Protein AF-A0A6B2FZB6-F1 (afdb_monomer_lite)

Organism: Myxobolus squamalis (NCBI:txid59785)

InterPro domains:
  IPR000719 Protein kinase domain [PS50011] (1-142)
  IPR001245 Serine-threonine/tyrosine-protein kinase, catalytic domain [PF07714] (1-140)
  IPR011009 Protein kinase-like domain superfamily [SSF56112] (16-147)

Sequence (152 aa):
MKYLQKDTKLLNRFVLSPKNILITDNMDAKLNLGQCAYSFQDKNKIVDPQFYSSEALNHRTGAFDKYNSDIWSYGILLSELFSETLPDYDNMNHMHIGYRISVLKEAPRYEIHEAQIEKIVQLCLNPISSKRPQFQQLIPILNKIKENLYEK

pLDDT: mean 85.29, std 11.46, range [43.69, 95.75]

Structure (mmCIF, N/CA/C/O backbone):
data_AF-A0A6B2FZB6-F1
#
_entry.id   AF-A0A6B2FZB6-F1
#
loop_
_atom_site.group_PDB
_atom_site.id
_atom_site.type_symbol
_atom_site.label_atom_id
_atom_site.label_alt_id
_atom_site.label_comp_id
_atom_site.label_asym_id
_atom_site.label_entity_id
_atom_site.label_seq_id
_atom_site.pdbx_PDB_ins_code
_atom_site.Cartn_x
_atom_site.Cartn_y
_atom_site.Cartn_z
_atom_site.occupancy
_atom_site.B_iso_or_equiv
_atom_site.auth_seq_id
_atom_site.auth_comp_id
_atom_site.auth_asym_id
_atom_site.auth_atom_id
_atom_site.pdbx_PDB_model_num
ATOM 1 N N . MET A 1 1 ? 2.577 -8.410 8.554 1.00 80.88 1 MET A N 1
ATOM 2 C CA . MET A 1 1 ? 3.757 -8.159 7.689 1.00 80.88 1 MET A CA 1
ATOM 3 C C . MET A 1 1 ? 5.110 -8.491 8.318 1.00 80.88 1 MET A C 1
ATOM 5 O O . MET A 1 1 ? 5.825 -9.267 7.703 1.00 80.88 1 MET A O 1
ATOM 9 N N . LYS A 1 2 ? 5.469 -8.019 9.530 1.00 82.38 2 LYS A N 1
ATOM 10 C CA . LYS A 1 2 ? 6.772 -8.339 10.180 1.00 82.38 2 LYS A CA 1
ATOM 11 C C . LYS A 1 2 ? 7.142 -9.834 10.182 1.00 82.38 2 LYS A C 1
ATOM 13 O O . LYS A 1 2 ? 8.305 -10.185 10.034 1.00 82.38 2 LYS A O 1
ATOM 18 N N . TYR A 1 3 ? 6.160 -10.717 10.371 1.00 83.50 3 TYR A N 1
ATOM 19 C CA . TYR A 1 3 ? 6.379 -12.164 10.312 1.00 83.50 3 TYR A CA 1
ATOM 20 C C . TYR A 1 3 ? 6.687 -12.653 8.886 1.00 83.50 3 TYR A C 1
ATOM 22 O O . TYR A 1 3 ? 7.669 -13.360 8.689 1.00 83.50 3 TYR A O 1
ATOM 30 N N . LEU A 1 4 ? 5.906 -12.214 7.891 1.00 82.50 4 LEU A N 1
ATOM 31 C CA . LEU A 1 4 ? 6.069 -12.592 6.479 1.00 82.50 4 LEU A CA 1
ATOM 32 C C . LEU A 1 4 ? 7.413 -12.130 5.903 1.00 82.50 4 LEU A C 1
ATOM 34 O O . LEU A 1 4 ? 8.008 -12.809 5.080 1.00 82.50 4 LEU A O 1
ATOM 38 N N . GLN A 1 5 ? 7.928 -11.010 6.404 1.00 79.06 5 GLN A N 1
ATOM 39 C CA . GLN A 1 5 ? 9.243 -10.476 6.059 1.00 79.06 5 GLN A CA 1
ATOM 40 C C . GLN A 1 5 ? 10.417 -11.420 6.376 1.00 79.06 5 GLN A C 1
ATOM 42 O O . GLN A 1 5 ? 11.502 -11.241 5.826 1.00 79.06 5 GLN A O 1
ATOM 47 N N . LYS A 1 6 ? 10.218 -12.432 7.231 1.00 81.75 6 LYS A N 1
ATOM 48 C CA . LYS A 1 6 ? 11.223 -13.472 7.494 1.00 81.75 6 LYS A CA 1
ATOM 49 C C . LYS A 1 6 ? 11.301 -14.526 6.382 1.00 81.75 6 LYS A C 1
ATOM 51 O O . LYS A 1 6 ? 12.338 -15.165 6.254 1.00 81.75 6 LYS A O 1
ATOM 56 N N . ASP A 1 7 ? 10.240 -14.702 5.590 1.00 81.88 7 ASP A N 1
ATOM 57 C CA . ASP A 1 7 ? 10.201 -15.631 4.456 1.00 81.88 7 ASP A CA 1
ATOM 58 C C . ASP A 1 7 ? 10.218 -14.863 3.129 1.00 81.88 7 ASP A C 1
ATOM 60 O O . ASP A 1 7 ? 9.190 -14.457 2.581 1.00 81.88 7 ASP A O 1
ATOM 64 N N . THR A 1 8 ? 11.420 -14.686 2.583 1.00 72.75 8 THR A N 1
ATOM 65 C CA . THR A 1 8 ? 11.660 -13.911 1.361 1.00 72.75 8 THR A CA 1
ATOM 66 C C . THR A 1 8 ? 10.962 -14.500 0.128 1.00 72.75 8 THR A C 1
ATOM 68 O O . THR A 1 8 ? 10.631 -13.763 -0.803 1.00 72.75 8 THR A O 1
ATOM 71 N N . LYS A 1 9 ? 10.708 -15.818 0.089 1.00 74.31 9 LYS A N 1
ATOM 72 C CA . LYS A 1 9 ? 10.072 -16.462 -1.073 1.00 74.31 9 LYS A CA 1
ATOM 73 C C . LYS A 1 9 ? 8.585 -16.138 -1.137 1.00 74.31 9 LYS A C 1
ATOM 75 O O . LYS A 1 9 ? 8.083 -15.828 -2.218 1.00 74.31 9 LYS A O 1
ATOM 80 N N . LEU A 1 10 ? 7.901 -16.204 0.004 1.00 75.62 10 LEU A N 1
ATOM 81 C CA . LEU A 1 10 ? 6.491 -15.828 0.104 1.00 75.62 10 LEU A CA 1
ATOM 82 C C . LEU A 1 10 ? 6.311 -14.315 -0.058 1.00 75.62 10 LEU A C 1
ATOM 84 O O . LEU A 1 10 ? 5.421 -13.880 -0.788 1.00 75.62 10 LEU A O 1
ATOM 88 N N . LEU A 1 11 ? 7.201 -13.522 0.545 1.00 77.44 11 LEU A N 1
ATOM 89 C CA . LEU A 1 11 ? 7.155 -12.061 0.497 1.00 77.44 11 LEU A CA 1
ATOM 90 C C . LEU A 1 11 ? 7.165 -11.515 -0.939 1.00 77.44 11 LEU A C 1
ATOM 92 O O . LEU A 1 11 ? 6.363 -10.652 -1.280 1.00 77.44 11 LEU A O 1
ATOM 96 N N . ASN A 1 12 ? 8.027 -12.053 -1.806 1.00 75.62 12 ASN A N 1
ATOM 97 C CA . ASN A 1 12 ? 8.163 -11.573 -3.186 1.00 75.62 12 ASN A CA 1
ATOM 98 C C . ASN A 1 12 ? 6.924 -11.809 -4.060 1.00 75.62 12 ASN A C 1
ATOM 100 O O . ASN A 1 12 ? 6.797 -11.186 -5.112 1.00 75.62 12 ASN A O 1
ATOM 104 N N . ARG A 1 13 ? 6.030 -12.717 -3.658 1.00 74.69 13 ARG A N 1
ATOM 105 C CA . ARG A 1 13 ? 4.815 -13.065 -4.413 1.00 74.69 13 ARG A CA 1
ATOM 106 C C . ARG A 1 13 ? 3.560 -12.419 -3.842 1.00 74.69 13 ARG A C 1
ATOM 108 O O . ARG A 1 13 ? 2.550 -12.349 -4.532 1.00 74.69 13 ARG A O 1
ATOM 115 N N . PHE A 1 14 ? 3.619 -11.958 -2.599 1.00 81.88 14 PHE A N 1
ATOM 116 C CA . PHE A 1 14 ? 2.495 -1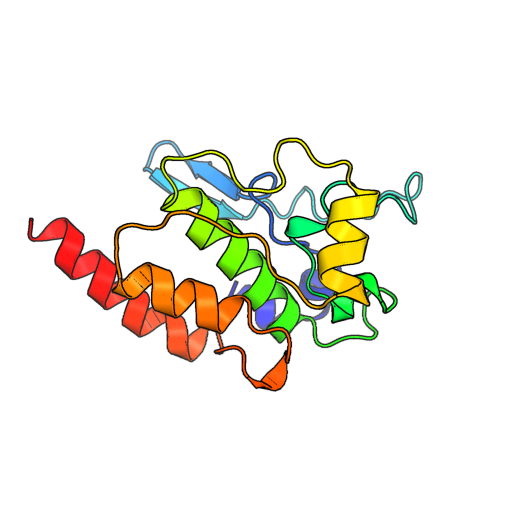1.330 -1.932 1.00 81.88 14 PHE A CA 1
ATOM 117 C C . PHE A 1 14 ? 2.460 -9.828 -2.219 1.00 81.88 14 PHE A C 1
ATOM 119 O O . PHE A 1 14 ? 3.465 -9.126 -2.098 1.00 81.88 14 PHE A O 1
ATOM 126 N N . VAL A 1 15 ? 1.284 -9.318 -2.567 1.00 81.25 15 VAL A N 1
ATOM 127 C CA . VAL A 1 15 ? 1.022 -7.881 -2.677 1.00 81.25 15 VAL A CA 1
ATOM 128 C C . VAL A 1 15 ? 0.053 -7.517 -1.572 1.00 81.25 15 VAL A C 1
ATOM 130 O O . VAL A 1 15 ? -1.010 -8.122 -1.450 1.00 81.25 15 VAL A O 1
ATOM 133 N N . LEU A 1 16 ? 0.421 -6.548 -0.746 1.00 88.12 16 LEU A N 1
ATOM 134 C CA . LEU A 1 16 ? -0.441 -6.095 0.328 1.00 88.12 16 LEU A CA 1
ATOM 135 C C . LEU A 1 16 ? -1.512 -5.154 -0.250 1.00 88.12 16 LEU A C 1
ATOM 137 O O . LEU A 1 16 ? -1.187 -4.137 -0.849 1.00 88.12 16 LEU A O 1
ATOM 141 N N . SER A 1 17 ? -2.782 -5.523 -0.101 1.00 88.62 17 SER A N 1
ATOM 142 C CA . SER A 1 17 ? -3.946 -4.740 -0.536 1.00 88.62 17 SER A CA 1
ATOM 143 C C . SER A 1 17 ? -5.165 -5.114 0.321 1.00 88.62 17 SER A C 1
ATOM 145 O O . SER A 1 17 ? -5.130 -6.177 0.955 1.00 88.62 17 SER A O 1
ATOM 147 N N . PRO A 1 18 ? -6.250 -4.313 0.330 1.00 87.38 18 PRO A N 1
ATOM 148 C CA . PRO A 1 18 ? -7.452 -4.611 1.110 1.00 87.38 18 PRO A CA 1
ATOM 149 C C . PRO A 1 18 ? -8.061 -5.963 0.740 1.00 87.38 18 PRO A C 1
ATOM 151 O O . PRO A 1 18 ? -8.514 -6.703 1.605 1.00 87.38 18 PRO A O 1
ATOM 154 N N . LYS A 1 19 ? -7.979 -6.336 -0.546 1.00 85.88 19 LYS A N 1
ATOM 155 C CA . LYS A 1 19 ? -8.481 -7.610 -1.094 1.00 85.88 19 LYS A CA 1
ATOM 156 C C . LYS A 1 19 ? -7.835 -8.833 -0.429 1.00 85.88 19 LYS A C 1
ATOM 158 O O . LYS A 1 19 ? -8.441 -9.898 -0.356 1.00 85.88 19 LYS A O 1
ATOM 163 N N . ASN A 1 20 ? -6.620 -8.660 0.093 1.00 87.50 20 ASN A N 1
ATOM 164 C CA . ASN A 1 20 ? -5.831 -9.707 0.734 1.00 87.50 20 ASN A CA 1
ATOM 165 C C . ASN A 1 20 ? -5.913 -9.668 2.269 1.00 87.50 20 ASN A C 1
ATOM 167 O O . ASN A 1 20 ? -5.112 -10.326 2.939 1.00 87.50 20 ASN A O 1
ATOM 171 N N . ILE A 1 21 ? -6.854 -8.913 2.839 1.00 90.75 21 ILE A N 1
ATOM 172 C CA . ILE A 1 21 ? -7.106 -8.835 4.279 1.00 90.75 21 ILE A CA 1
ATOM 173 C C . ILE A 1 21 ? -8.521 -9.350 4.543 1.00 90.75 21 ILE A C 1
ATOM 175 O O . ILE A 1 21 ? -9.485 -8.891 3.944 1.00 90.75 21 ILE A O 1
ATOM 179 N N . LEU A 1 22 ? -8.639 -10.321 5.445 1.00 91.44 22 LEU A N 1
ATOM 180 C CA . LEU A 1 22 ? -9.909 -10.895 5.880 1.00 91.44 22 LEU A CA 1
ATOM 181 C C . LEU A 1 22 ? -10.136 -10.540 7.342 1.00 91.44 22 LEU A C 1
ATOM 183 O O . LEU A 1 22 ? -9.213 -10.644 8.149 1.00 91.44 22 LEU A O 1
ATOM 187 N N . ILE A 1 23 ? -11.361 -10.157 7.681 1.00 92.50 23 ILE A N 1
ATOM 188 C CA . ILE A 1 23 ? -11.772 -9.888 9.059 1.00 92.50 23 ILE A CA 1
ATOM 189 C C . ILE A 1 23 ? -12.550 -11.108 9.548 1.00 92.50 23 ILE A C 1
ATOM 191 O O . ILE A 1 23 ? -13.451 -11.585 8.859 1.00 92.50 23 ILE A O 1
ATOM 195 N N . THR A 1 24 ? -12.155 -11.657 10.693 1.00 93.44 24 THR A N 1
ATOM 196 C CA . THR A 1 24 ? -12.881 -12.757 11.340 1.00 93.44 24 THR A CA 1
ATOM 197 C C . THR A 1 24 ? -14.032 -12.232 12.195 1.00 93.44 24 THR A C 1
ATOM 199 O O . THR A 1 24 ? -14.066 -11.055 12.545 1.00 93.44 24 THR A O 1
ATOM 202 N N . ASP A 1 25 ? -14.920 -13.130 12.628 1.00 93.56 25 ASP A N 1
ATOM 203 C CA . ASP A 1 25 ? -16.030 -12.804 13.539 1.00 93.56 25 ASP A CA 1
ATOM 204 C C . ASP A 1 25 ? -15.562 -12.176 14.867 1.00 93.56 25 ASP A C 1
ATOM 206 O O . ASP A 1 25 ? -16.295 -11.422 15.500 1.00 93.56 25 ASP A O 1
ATOM 210 N N . ASN A 1 26 ? -14.312 -12.433 15.266 1.00 91.81 26 ASN A N 1
ATOM 211 C CA . ASN A 1 26 ? -13.693 -11.864 16.467 1.00 91.81 26 ASN A CA 1
ATOM 212 C C . ASN A 1 26 ? -13.053 -10.484 16.231 1.00 91.81 26 ASN A C 1
ATOM 214 O O . ASN A 1 26 ? -12.283 -10.029 17.072 1.00 91.81 26 ASN A O 1
ATOM 218 N N . MET A 1 27 ? -13.314 -9.833 15.092 1.00 87.12 27 MET A N 1
ATOM 219 C CA . MET A 1 27 ? -12.673 -8.573 14.687 1.00 87.12 27 MET A CA 1
ATOM 220 C C . MET A 1 27 ? -11.143 -8.669 14.538 1.00 87.12 27 MET A C 1
ATOM 222 O O . MET A 1 27 ? -10.438 -7.660 14.599 1.00 87.12 27 MET A O 1
ATOM 226 N N . ASP A 1 28 ? -10.610 -9.869 14.274 1.00 90.12 28 ASP A N 1
ATOM 227 C CA . ASP A 1 28 ? -9.192 -10.040 13.958 1.00 90.12 28 ASP A CA 1
ATOM 228 C C . ASP A 1 28 ? -8.963 -9.911 12.450 1.00 90.12 28 ASP A C 1
ATOM 230 O O . ASP A 1 28 ? -9.499 -10.684 11.650 1.00 90.12 28 ASP A O 1
ATOM 234 N N .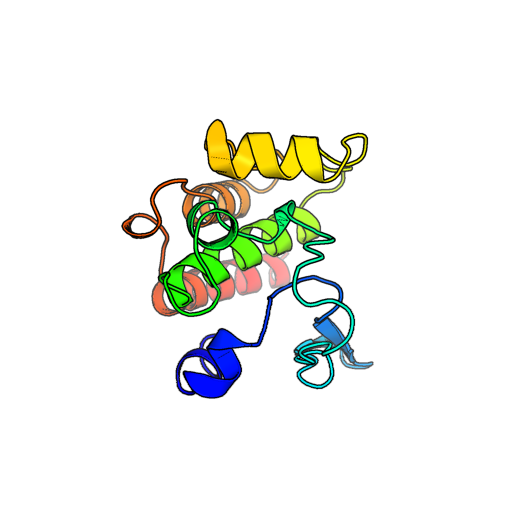 ALA A 1 29 ? -8.086 -8.989 12.055 1.00 91.50 29 ALA A N 1
ATOM 235 C CA . ALA A 1 29 ? -7.616 -8.889 10.678 1.00 91.50 29 ALA A CA 1
ATOM 236 C C . ALA A 1 29 ? -6.516 -9.932 10.397 1.00 91.50 29 ALA A C 1
ATOM 238 O O . ALA A 1 29 ? -5.455 -9.941 11.030 1.00 91.50 29 ALA A O 1
ATOM 239 N N . LYS A 1 30 ? -6.740 -10.801 9.409 1.00 90.25 30 LYS A N 1
ATOM 240 C CA . LYS A 1 30 ? -5.808 -11.844 8.959 1.00 90.25 30 LYS A CA 1
ATOM 241 C C . LYS A 1 30 ? -5.451 -11.653 7.489 1.00 90.25 30 LYS A C 1
ATOM 243 O O . LYS A 1 30 ? -6.287 -11.286 6.673 1.00 90.25 30 LYS A O 1
ATOM 248 N N . LEU A 1 31 ? -4.197 -11.932 7.135 1.00 88.69 31 LEU A N 1
ATOM 249 C CA . LEU A 1 31 ? -3.746 -11.873 5.743 1.00 88.69 31 LEU A CA 1
ATOM 250 C C . LEU A 1 31 ? -4.165 -13.142 4.996 1.00 88.69 31 LEU A C 1
ATOM 252 O O . LEU A 1 31 ? -3.858 -14.253 5.430 1.00 88.69 31 LEU A O 1
ATOM 256 N N . ASN A 1 32 ? -4.815 -12.972 3.849 1.00 87.25 32 ASN A N 1
ATOM 257 C CA . ASN A 1 32 ? -5.144 -14.057 2.939 1.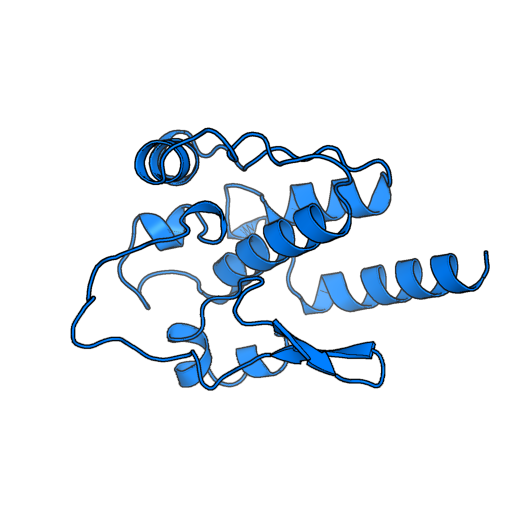00 87.25 32 ASN A CA 1
ATOM 258 C C . ASN A 1 32 ? -3.947 -14.382 2.040 1.00 87.25 32 ASN A C 1
ATOM 260 O O . ASN A 1 32 ? -3.715 -13.734 1.021 1.00 87.25 32 ASN A O 1
ATOM 264 N N . LEU A 1 33 ? -3.202 -15.426 2.399 1.00 79.94 33 LEU A N 1
ATOM 265 C CA . LEU A 1 33 ? -2.083 -15.919 1.592 1.00 79.94 33 LEU A CA 1
ATOM 266 C C . LEU A 1 33 ? -2.529 -16.834 0.435 1.00 79.94 33 LEU A C 1
ATOM 268 O O . LEU A 1 33 ? -1.706 -17.211 -0.396 1.00 79.94 33 LEU A O 1
ATOM 272 N N . GLY A 1 34 ? -3.815 -17.192 0.351 1.00 71.75 34 GLY A N 1
ATOM 273 C CA . GLY A 1 34 ? -4.361 -17.997 -0.746 1.00 71.75 34 GLY A CA 1
ATOM 274 C C . GLY A 1 34 ? -4.429 -17.231 -2.070 1.00 71.75 34 GLY A C 1
ATOM 275 O O . GLY A 1 34 ? -4.287 -1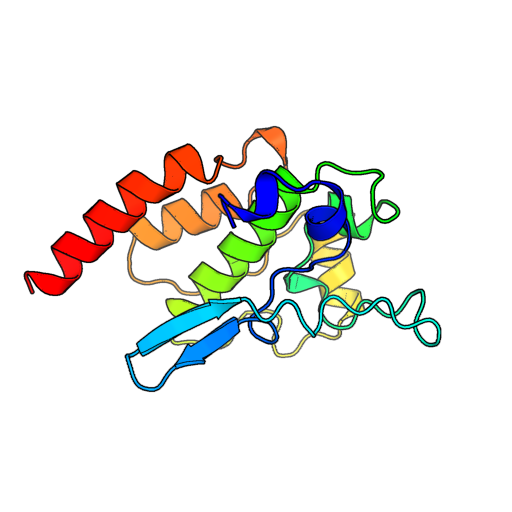7.827 -3.134 1.00 71.75 34 GLY A O 1
ATOM 276 N N . GLN A 1 35 ? -4.560 -15.902 -2.005 1.00 62.16 35 GLN A N 1
ATOM 277 C CA . GLN A 1 35 ? -4.504 -15.004 -3.164 1.00 62.16 35 GLN A CA 1
ATOM 278 C C . GLN A 1 35 ? -3.075 -14.551 -3.523 1.00 62.16 35 GLN A C 1
ATOM 280 O O . GLN A 1 35 ? -2.903 -13.726 -4.415 1.00 62.16 35 GLN A O 1
ATOM 285 N N . CYS A 1 36 ? -2.026 -15.160 -2.948 1.00 59.97 36 CYS A N 1
ATOM 286 C CA . CYS A 1 36 ? -0.630 -15.027 -3.418 1.00 59.97 36 CYS A CA 1
ATOM 287 C C . CYS A 1 36 ? -0.401 -15.560 -4.854 1.00 59.97 36 CYS A C 1
ATOM 289 O O . CYS A 1 36 ? 0.741 -15.753 -5.285 1.00 59.97 36 CYS A O 1
ATOM 291 N N . ALA A 1 37 ? -1.468 -15.880 -5.582 1.00 52.53 37 ALA A N 1
ATOM 292 C CA . ALA A 1 37 ? -1.427 -16.591 -6.837 1.00 52.53 37 ALA A CA 1
ATOM 293 C C . ALA A 1 37 ? -0.997 -15.661 -7.975 1.00 52.53 37 ALA A C 1
ATOM 295 O O . ALA A 1 37 ? -1.778 -14.941 -8.588 1.00 52.53 37 ALA A O 1
ATOM 296 N N . TYR A 1 38 ? 0.287 -15.770 -8.287 1.00 49.81 38 TYR A N 1
ATOM 297 C CA . TYR A 1 38 ? 0.798 -15.876 -9.646 1.00 49.81 38 TYR A CA 1
ATOM 298 C C . TYR A 1 38 ? -0.271 -16.445 -10.607 1.00 49.81 38 TYR A C 1
ATOM 300 O O . TYR A 1 38 ? -0.493 -17.656 -10.648 1.00 49.81 38 TYR A O 1
ATOM 308 N N . SER A 1 39 ? -0.943 -15.590 -11.380 1.00 44.56 39 SER A N 1
ATOM 309 C CA . SER A 1 39 ? -1.763 -16.051 -12.501 1.00 44.56 39 SER A CA 1
ATOM 310 C C . SER A 1 39 ? -0.844 -16.287 -13.695 1.00 44.56 39 SER A C 1
ATOM 312 O O . SER A 1 39 ? -0.255 -15.352 -14.235 1.00 44.56 39 SER A O 1
ATOM 314 N N . PHE A 1 40 ? -0.720 -17.541 -14.142 1.00 43.69 40 PHE A N 1
ATOM 315 C CA . PHE A 1 40 ? -0.038 -17.861 -15.404 1.00 43.69 40 PHE A CA 1
ATOM 316 C C . PHE A 1 40 ? -0.719 -17.211 -16.620 1.00 43.69 40 PHE A C 1
ATOM 318 O O . PHE A 1 40 ? -0.081 -17.075 -17.665 1.00 43.69 40 PHE A O 1
ATOM 325 N N . GLN A 1 41 ? -1.985 -16.807 -16.474 1.00 51.00 41 GLN A N 1
ATOM 326 C CA . GLN A 1 41 ? -2.803 -16.193 -17.516 1.00 51.00 41 GLN A CA 1
ATOM 327 C C . GLN A 1 41 ? -2.654 -14.660 -17.565 1.00 51.00 41 GLN A C 1
ATOM 329 O O . GLN A 1 41 ? -2.805 -14.086 -18.635 1.00 51.00 41 GLN A O 1
ATOM 334 N N . ASP A 1 42 ? -2.274 -14.005 -16.459 1.00 54.31 42 ASP A N 1
ATOM 335 C CA . ASP A 1 42 ? -2.248 -12.536 -16.319 1.00 54.31 42 ASP A CA 1
ATOM 336 C C . ASP A 1 42 ? -0.859 -12.018 -15.901 1.00 54.31 42 ASP A C 1
ATOM 338 O O . ASP A 1 42 ? -0.690 -11.297 -14.918 1.00 54.31 42 ASP A O 1
ATOM 342 N N . LYS A 1 43 ? 0.183 -12.382 -16.658 1.00 52.31 43 LYS A N 1
ATOM 343 C CA . LYS A 1 43 ? 1.585 -12.076 -16.304 1.00 52.31 43 LYS A CA 1
ATOM 344 C C . LYS A 1 43 ? 1.907 -10.585 -16.098 1.00 52.31 43 LYS A C 1
ATOM 346 O O . LYS A 1 43 ? 2.951 -10.302 -15.524 1.00 52.31 43 LYS A O 1
ATOM 351 N N . ASN A 1 44 ? 1.054 -9.653 -16.537 1.00 53.22 44 ASN A N 1
ATOM 352 C CA . ASN A 1 44 ? 1.360 -8.217 -16.565 1.00 53.22 44 ASN A CA 1
ATOM 353 C C . ASN A 1 44 ? 0.212 -7.290 -16.123 1.00 53.22 44 ASN A C 1
ATOM 355 O O . ASN A 1 44 ? 0.337 -6.073 -16.275 1.00 53.22 44 ASN A O 1
ATOM 359 N N . LYS A 1 45 ? -0.917 -7.803 -15.617 1.00 59.62 45 LYS A N 1
ATOM 360 C CA . LYS A 1 45 ? -2.049 -6.927 -15.289 1.00 59.62 45 LYS A CA 1
ATOM 361 C C . LYS A 1 45 ? -1.907 -6.375 -13.870 1.00 59.62 45 LYS A C 1
ATOM 363 O O . LYS A 1 45 ? -2.378 -6.970 -12.907 1.00 59.62 45 LYS A O 1
ATOM 368 N N . ILE A 1 46 ? -1.254 -5.220 -13.743 1.00 64.44 46 ILE A N 1
ATOM 369 C CA . ILE A 1 46 ? -1.343 -4.405 -12.525 1.00 64.44 46 ILE A CA 1
ATOM 370 C C . ILE A 1 46 ? -2.725 -3.754 -12.539 1.00 64.44 46 ILE A C 1
ATOM 372 O O . ILE A 1 46 ? -2.966 -2.808 -13.287 1.00 64.44 46 ILE A O 1
ATOM 376 N N . VAL A 1 47 ? -3.654 -4.328 -11.776 1.00 68.56 47 VAL A N 1
ATOM 377 C CA . VAL A 1 47 ? -5.040 -3.844 -11.709 1.00 68.56 47 VAL A CA 1
ATOM 378 C C . VAL A 1 47 ? -5.169 -2.687 -10.721 1.00 68.56 47 VAL A C 1
ATOM 380 O O . VAL A 1 47 ? -5.966 -1.799 -10.962 1.00 68.56 47 VAL A O 1
ATOM 383 N N . ASP A 1 48 ? -4.345 -2.643 -9.673 1.00 85.56 48 ASP A N 1
ATOM 384 C CA . ASP A 1 48 ? -4.472 -1.653 -8.598 1.00 85.56 48 ASP A CA 1
ATOM 385 C C . ASP A 1 48 ? -3.118 -0.964 -8.310 1.00 85.56 48 ASP A C 1
ATOM 387 O O . ASP A 1 48 ? -2.459 -1.261 -7.308 1.00 85.56 48 ASP A O 1
ATOM 391 N N . PRO A 1 49 ? -2.637 -0.079 -9.206 1.00 90.12 49 PRO A N 1
ATOM 392 C CA . PRO A 1 49 ? -1.309 0.536 -9.114 1.00 90.12 49 PRO A CA 1
ATOM 393 C C . PRO A 1 49 ? -1.105 1.409 -7.871 1.00 90.12 49 PRO A C 1
ATOM 395 O O . PRO A 1 49 ? 0.039 1.605 -7.470 1.00 90.12 49 PRO A O 1
ATOM 398 N N . GLN A 1 50 ? -2.174 1.894 -7.233 1.00 91.50 50 GLN A N 1
ATOM 399 C CA . GLN A 1 50 ? -2.104 2.686 -6.003 1.00 91.50 50 GLN A CA 1
ATOM 400 C C . GLN A 1 50 ? -1.381 1.953 -4.866 1.00 91.50 50 GLN A C 1
ATOM 402 O O . GLN A 1 50 ? -0.617 2.571 -4.125 1.00 91.50 50 GLN A O 1
ATOM 407 N N . PHE A 1 51 ? -1.531 0.627 -4.774 1.00 91.50 51 PHE A N 1
ATOM 408 C CA . PHE A 1 51 ? -0.887 -0.181 -3.733 1.00 91.50 51 PHE A CA 1
ATOM 409 C C . PHE A 1 51 ? 0.579 -0.510 -4.039 1.00 91.50 51 PHE A C 1
ATOM 411 O O . PHE A 1 51 ? 1.246 -1.123 -3.206 1.00 91.50 51 PHE A O 1
ATOM 418 N N . TYR A 1 52 ? 1.105 -0.118 -5.201 1.00 91.69 52 TYR A N 1
ATOM 419 C CA . TYR A 1 52 ? 2.488 -0.377 -5.588 1.00 91.69 52 TYR A CA 1
ATOM 420 C C . TYR A 1 52 ? 3.316 0.893 -5.462 1.00 91.69 52 TYR A C 1
ATOM 422 O O . TYR A 1 52 ? 2.962 1.955 -5.967 1.00 91.69 52 TYR A O 1
ATOM 430 N N . SER A 1 53 ? 4.474 0.764 -4.822 1.00 93.31 53 SER A N 1
ATOM 431 C CA . SER A 1 53 ? 5.445 1.846 -4.765 1.00 93.31 53 SER A CA 1
ATOM 432 C C . SER A 1 53 ? 6.049 2.140 -6.139 1.00 93.31 53 SER A C 1
ATOM 434 O O . SER A 1 53 ? 6.075 1.291 -7.036 1.00 93.31 53 SER A O 1
ATOM 436 N N . SER A 1 54 ? 6.606 3.343 -6.299 1.00 93.25 54 SER A N 1
ATOM 437 C CA . SER A 1 54 ? 7.179 3.766 -7.580 1.00 93.25 54 SER A CA 1
ATOM 438 C C . SER A 1 54 ? 8.269 2.813 -8.090 1.00 93.25 54 SER A C 1
ATOM 440 O O . SER A 1 54 ? 8.369 2.570 -9.290 1.00 93.25 54 SER A O 1
ATOM 442 N N . GLU A 1 55 ? 9.077 2.237 -7.200 1.00 91.94 55 GLU A N 1
ATOM 443 C CA . GLU A 1 55 ? 10.102 1.266 -7.565 1.00 91.94 55 GLU A CA 1
ATOM 444 C C . GLU A 1 55 ? 9.517 -0.094 -7.961 1.00 91.94 55 GLU A C 1
ATOM 446 O O . GLU A 1 55 ? 10.056 -0.725 -8.866 1.00 91.94 55 GLU A O 1
ATOM 451 N N . ALA A 1 56 ? 8.398 -0.512 -7.365 1.00 89.94 56 ALA A N 1
ATOM 452 C CA . ALA A 1 56 ? 7.720 -1.753 -7.728 1.00 89.94 56 ALA A CA 1
ATOM 453 C C . ALA A 1 56 ? 7.015 -1.660 -9.089 1.00 89.94 56 ALA A C 1
ATOM 455 O O . ALA A 1 56 ? 6.953 -2.652 -9.806 1.00 89.94 56 ALA A O 1
ATOM 456 N N . LEU A 1 57 ? 6.522 -0.473 -9.462 1.00 89.25 57 LEU A N 1
ATOM 457 C CA . LEU A 1 57 ? 5.927 -0.224 -10.781 1.00 89.25 57 LEU A CA 1
ATOM 458 C C . LEU A 1 57 ? 6.972 -0.179 -11.907 1.00 89.25 57 LEU A C 1
ATOM 460 O O . LEU A 1 57 ? 6.680 -0.565 -13.034 1.00 89.25 57 LEU A O 1
ATOM 464 N N . ASN A 1 58 ? 8.184 0.301 -11.612 1.00 88.50 58 ASN A N 1
ATOM 465 C CA . ASN A 1 58 ? 9.237 0.500 -12.614 1.00 88.50 58 ASN A CA 1
ATOM 466 C C . ASN A 1 58 ? 10.160 -0.717 -12.808 1.00 88.50 58 ASN A C 1
ATOM 468 O O . ASN A 1 58 ? 10.865 -0.792 -13.813 1.00 88.50 58 ASN A O 1
ATOM 472 N N . HIS A 1 59 ? 10.186 -1.662 -11.866 1.00 86.44 59 HIS A N 1
ATOM 473 C CA . HIS A 1 59 ? 11.082 -2.821 -11.904 1.00 86.44 59 HIS A CA 1
ATOM 474 C C . HIS A 1 59 ? 10.305 -4.136 -11.945 1.00 86.44 59 HIS A C 1
ATOM 476 O O . HIS A 1 59 ? 9.159 -4.232 -11.514 1.00 86.44 59 HIS A O 1
ATOM 482 N N . ARG A 1 60 ? 10.954 -5.196 -12.437 1.00 80.25 60 ARG A N 1
ATOM 483 C CA . ARG A 1 60 ? 10.376 -6.546 -12.400 1.00 80.25 60 ARG A CA 1
ATOM 484 C C . ARG A 1 60 ? 10.249 -7.043 -10.960 1.00 80.25 60 ARG A C 1
ATOM 486 O O . ARG A 1 60 ? 11.077 -6.721 -10.107 1.00 80.25 60 ARG A O 1
ATOM 493 N N . THR A 1 61 ? 9.256 -7.894 -10.706 1.00 76.81 61 THR A N 1
ATOM 494 C CA . THR A 1 61 ? 9.075 -8.571 -9.415 1.00 76.81 61 THR A CA 1
ATOM 495 C C . THR A 1 61 ? 10.377 -9.233 -8.955 1.00 76.81 61 THR A C 1
ATOM 497 O O . THR A 1 61 ? 10.972 -10.018 -9.690 1.00 76.81 61 THR A O 1
ATOM 500 N N . GLY A 1 62 ? 10.821 -8.905 -7.739 1.00 78.00 62 GLY A N 1
ATOM 501 C CA . GLY A 1 62 ? 12.065 -9.415 -7.150 1.00 78.00 62 GLY A CA 1
ATOM 502 C C . GLY A 1 62 ? 13.331 -8.612 -7.478 1.00 78.00 62 GLY A C 1
ATOM 503 O O . GLY A 1 62 ? 14.376 -8.917 -6.916 1.00 78.00 62 GLY A O 1
ATOM 504 N N . ALA A 1 63 ? 13.255 -7.585 -8.332 1.00 84.69 63 ALA A N 1
ATOM 505 C CA . ALA A 1 63 ? 14.381 -6.702 -8.667 1.00 84.69 63 ALA A CA 1
ATOM 506 C C . ALA A 1 63 ? 14.356 -5.353 -7.915 1.00 84.69 63 ALA A C 1
ATOM 508 O O . ALA A 1 63 ? 15.077 -4.428 -8.279 1.00 84.69 63 ALA A O 1
ATOM 509 N N . PHE A 1 64 ? 13.518 -5.223 -6.887 1.00 88.19 64 PHE A N 1
ATOM 510 C CA . PHE A 1 64 ? 13.387 -4.023 -6.062 1.00 88.19 64 PHE A CA 1
ATOM 511 C C . PHE A 1 64 ? 13.309 -4.394 -4.580 1.00 88.19 64 PHE A C 1
ATOM 513 O O . PHE A 1 64 ? 13.068 -5.549 -4.223 1.00 88.19 64 PHE A O 1
ATOM 520 N N . ASP A 1 65 ? 13.482 -3.399 -3.712 1.00 89.44 65 ASP A N 1
ATOM 521 C CA . ASP A 1 65 ? 13.345 -3.578 -2.270 1.00 89.44 65 ASP A CA 1
ATOM 522 C C . ASP A 1 65 ? 11.880 -3.800 -1.878 1.00 89.44 65 ASP A C 1
ATOM 524 O O . ASP A 1 65 ? 11.092 -2.868 -1.685 1.00 89.44 65 ASP A O 1
ATOM 528 N N . LYS A 1 66 ? 11.518 -5.077 -1.764 1.00 88.12 66 LYS A N 1
ATOM 529 C CA . LYS A 1 66 ? 10.168 -5.497 -1.406 1.00 88.12 66 LYS A CA 1
ATOM 530 C C . LYS A 1 66 ? 9.774 -5.066 0.010 1.00 88.12 66 LYS A C 1
ATOM 532 O O . LYS A 1 66 ? 8.604 -4.767 0.230 1.00 88.12 66 LYS A O 1
ATOM 537 N N . TYR A 1 67 ? 10.723 -4.967 0.943 1.00 89.38 67 TYR A N 1
ATOM 538 C CA . TYR A 1 67 ? 10.431 -4.577 2.324 1.00 89.38 67 TYR A CA 1
ATOM 539 C C . TYR A 1 67 ? 9.899 -3.147 2.375 1.00 89.38 67 TYR A C 1
ATOM 541 O O . TYR A 1 67 ? 8.828 -2.912 2.930 1.00 89.38 67 TYR A O 1
ATOM 549 N N . ASN A 1 68 ? 10.608 -2.213 1.741 1.00 91.88 68 ASN A N 1
ATOM 550 C CA . ASN A 1 68 ? 10.191 -0.813 1.678 1.00 91.88 68 ASN A CA 1
ATOM 551 C C . ASN A 1 68 ? 8.995 -0.595 0.741 1.00 91.88 68 ASN A C 1
ATOM 553 O O . ASN A 1 68 ? 8.208 0.332 0.951 1.00 91.88 68 ASN A O 1
ATOM 557 N N . SER A 1 69 ? 8.820 -1.448 -0.269 1.00 92.25 69 SER A N 1
ATOM 558 C CA . SER A 1 69 ? 7.619 -1.447 -1.106 1.00 92.25 69 SER A CA 1
ATOM 559 C C . SER A 1 69 ? 6.364 -1.836 -0.314 1.00 92.25 69 SER A C 1
ATOM 561 O O . SER A 1 69 ? 5.350 -1.157 -0.419 1.00 92.25 69 SER A O 1
ATOM 563 N N . ASP A 1 70 ? 6.435 -2.840 0.565 1.00 92.12 70 ASP A N 1
ATOM 564 C CA . ASP A 1 70 ? 5.301 -3.216 1.425 1.00 92.12 70 ASP A CA 1
ATOM 565 C C . ASP A 1 70 ? 4.925 -2.130 2.441 1.00 92.12 70 ASP A C 1
ATOM 567 O O . ASP A 1 70 ? 3.768 -2.049 2.854 1.00 92.12 70 ASP A O 1
ATOM 571 N N . ILE A 1 71 ? 5.878 -1.281 2.842 1.00 94.81 71 ILE A N 1
ATOM 572 C CA . ILE A 1 71 ? 5.595 -0.114 3.690 1.00 94.81 71 ILE A CA 1
ATOM 573 C C . ILE A 1 71 ? 4.740 0.909 2.938 1.00 94.81 71 ILE A C 1
ATOM 575 O O . ILE A 1 71 ? 3.836 1.487 3.535 1.00 94.81 71 ILE A O 1
ATOM 579 N N . TRP A 1 72 ? 4.962 1.090 1.633 1.00 95.19 72 TRP A N 1
ATOM 580 C CA . TRP A 1 72 ? 4.092 1.930 0.808 1.00 95.19 72 TRP A CA 1
ATOM 581 C C . TRP A 1 72 ? 2.669 1.379 0.779 1.00 95.19 72 TRP A C 1
ATOM 583 O O . TRP A 1 72 ? 1.729 2.091 1.122 1.00 95.19 72 TRP A O 1
ATOM 593 N N . SER A 1 73 ? 2.512 0.095 0.438 1.00 93.75 73 SER A N 1
ATOM 594 C CA . SER A 1 73 ? 1.202 -0.565 0.419 1.00 93.75 73 SER A CA 1
ATOM 595 C C . SER A 1 73 ? 0.503 -0.466 1.777 1.00 93.75 73 SER A C 1
ATOM 597 O O . SER A 1 73 ? -0.699 -0.236 1.845 1.00 93.75 73 SER A O 1
ATOM 599 N N . TYR A 1 74 ? 1.258 -0.594 2.871 1.00 94.38 74 TYR A N 1
ATOM 600 C CA . TYR A 1 74 ? 0.736 -0.420 4.221 1.00 94.38 74 TYR A CA 1
ATOM 601 C C . TYR A 1 74 ? 0.297 1.023 4.504 1.00 94.38 74 TYR A C 1
ATOM 603 O O . TYR A 1 74 ? -0.733 1.221 5.138 1.00 94.38 74 TYR A O 1
ATOM 611 N N . GLY A 1 75 ? 1.039 2.021 4.019 1.00 95.00 75 GLY A N 1
ATOM 612 C CA . GLY A 1 75 ? 0.658 3.430 4.119 1.00 95.00 75 GLY A CA 1
ATOM 613 C C . GLY A 1 75 ? -0.673 3.724 3.429 1.00 95.00 75 GLY A C 1
ATOM 614 O O . GLY A 1 75 ? -1.511 4.389 4.023 1.00 95.00 75 GLY A O 1
ATOM 615 N N . ILE A 1 76 ? -0.881 3.159 2.235 1.00 94.56 76 ILE A N 1
ATOM 616 C CA . ILE A 1 76 ? -2.146 3.246 1.488 1.00 94.56 76 ILE A CA 1
ATOM 617 C C . ILE A 1 76 ? -3.300 2.587 2.258 1.00 94.56 76 ILE A C 1
ATOM 619 O O . ILE A 1 76 ? -4.380 3.152 2.371 1.00 94.56 76 ILE A O 1
ATOM 623 N N . LEU A 1 77 ? -3.074 1.407 2.841 1.00 92.94 77 LEU A N 1
ATOM 624 C CA . LEU A 1 77 ? -4.090 0.754 3.672 1.00 92.94 77 LEU A CA 1
ATOM 625 C C . LEU A 1 77 ? -4.454 1.580 4.902 1.00 92.94 77 LEU A C 1
ATOM 627 O O . LEU A 1 77 ? -5.620 1.691 5.261 1.00 92.94 77 LEU A O 1
ATOM 631 N N . LEU A 1 78 ? -3.444 2.127 5.575 1.00 92.62 78 LEU A N 1
ATOM 632 C CA . LEU A 1 78 ? -3.661 2.938 6.760 1.00 92.62 78 LEU A CA 1
ATOM 633 C C . LEU A 1 78 ? -4.416 4.220 6.406 1.00 92.62 78 LEU A C 1
ATOM 635 O O . LEU A 1 78 ? -5.284 4.633 7.164 1.00 92.62 78 LEU A O 1
ATOM 639 N N . SER A 1 79 ? -4.130 4.820 5.251 1.00 92.62 79 SER A N 1
ATOM 640 C CA . SER A 1 79 ? -4.888 5.974 4.793 1.00 92.62 79 SER A CA 1
ATOM 641 C C . SER A 1 79 ? -6.326 5.626 4.436 1.00 92.62 79 SER A C 1
ATOM 643 O O . SER A 1 79 ? -7.202 6.355 4.868 1.00 92.62 79 SER A O 1
ATOM 645 N N . GLU A 1 80 ? -6.586 4.502 3.758 1.00 91.31 80 GLU A N 1
ATOM 646 C CA . GLU A 1 80 ? -7.955 4.048 3.456 1.00 91.31 80 GLU A CA 1
ATOM 647 C C . GLU A 1 80 ? -8.767 3.729 4.725 1.00 91.31 80 GLU A C 1
ATOM 649 O O . GLU A 1 80 ? -9.975 3.939 4.755 1.00 91.31 80 GLU A O 1
ATOM 654 N N . LEU A 1 81 ? -8.119 3.243 5.791 1.00 90.31 81 LEU A N 1
ATOM 655 C CA . LEU A 1 81 ? -8.784 2.947 7.067 1.00 90.31 81 LEU A CA 1
ATOM 656 C C . LEU A 1 81 ? -9.187 4.197 7.856 1.00 90.31 81 LEU A C 1
ATOM 658 O O . LEU A 1 81 ? -10.142 4.142 8.625 1.00 90.31 81 LEU A O 1
ATOM 662 N N . PHE A 1 82 ? -8.433 5.287 7.714 1.00 90.38 82 PHE A N 1
ATOM 663 C CA . PHE A 1 82 ? -8.635 6.526 8.474 1.00 90.38 82 PHE A CA 1
ATOM 664 C C . PHE A 1 82 ? -9.196 7.674 7.626 1.00 90.38 82 PHE A C 1
ATOM 666 O O . PHE A 1 82 ? -9.469 8.749 8.161 1.00 90.38 82 PHE A O 1
ATOM 673 N N . SER A 1 83 ? -9.359 7.467 6.320 1.00 89.12 83 SER A N 1
ATOM 674 C CA . SER A 1 83 ? -10.060 8.391 5.440 1.00 89.12 83 SER A CA 1
ATOM 675 C C . SER A 1 83 ? -11.559 8.142 5.513 1.00 89.12 83 SER A C 1
ATOM 677 O O . SER A 1 83 ? -12.024 7.030 5.276 1.00 89.12 83 SER A O 1
ATOM 679 N N . GLU A 1 84 ? -12.321 9.195 5.779 1.00 79.25 84 GLU A N 1
ATOM 680 C CA . GLU A 1 84 ? -13.788 9.169 5.697 1.00 79.25 84 GLU A CA 1
ATOM 681 C C . GLU A 1 84 ? -14.290 9.544 4.292 1.00 79.25 84 GLU A C 1
ATOM 683 O O . GLU A 1 84 ? -15.478 9.419 3.991 1.00 79.25 84 GLU A O 1
ATOM 688 N N . THR A 1 85 ? -13.385 9.999 3.422 1.00 83.94 85 THR A N 1
ATOM 689 C CA . THR A 1 85 ? -13.673 10.442 2.058 1.00 83.94 85 THR A CA 1
ATOM 690 C C . THR A 1 85 ? -13.015 9.541 1.022 1.00 83.94 85 THR A C 1
ATOM 692 O O . THR A 1 85 ? -12.046 8.829 1.295 1.00 83.94 85 THR A O 1
ATOM 695 N N . LEU A 1 86 ? -13.580 9.548 -0.188 1.00 84.06 86 LEU A N 1
ATOM 696 C CA . LEU A 1 86 ? -13.014 8.811 -1.310 1.00 84.06 86 LEU A CA 1
ATOM 697 C C . LEU A 1 86 ? -11.637 9.389 -1.675 1.00 84.06 86 LEU A C 1
ATOM 699 O O . LEU A 1 86 ? -11.464 10.611 -1.665 1.00 84.06 86 LEU A O 1
ATOM 703 N N . PRO A 1 87 ? -10.664 8.536 -2.024 1.00 85.06 87 PRO A N 1
ATOM 704 C CA . PRO A 1 87 ? -9.335 8.993 -2.388 1.00 85.06 87 PRO A CA 1
ATOM 705 C C . PRO A 1 87 ? -9.336 9.809 -3.685 1.00 85.06 87 PRO A C 1
ATOM 707 O O . PRO A 1 87 ? -10.184 9.631 -4.561 1.00 85.06 87 PRO A O 1
ATOM 710 N N . ASP A 1 88 ? -8.315 10.650 -3.865 1.00 85.50 88 ASP A N 1
ATOM 711 C CA . ASP A 1 88 ? -8.195 11.528 -5.039 1.00 85.50 88 ASP A CA 1
ATOM 712 C C . ASP A 1 88 ? -8.113 10.783 -6.387 1.00 85.50 88 ASP A C 1
ATOM 714 O O . ASP A 1 88 ? -8.357 11.369 -7.444 1.00 85.50 88 ASP A O 1
ATOM 718 N N . TYR A 1 89 ? -7.788 9.490 -6.360 1.00 86.12 89 TYR A N 1
ATOM 719 C CA . TYR A 1 89 ? -7.706 8.630 -7.534 1.00 86.12 89 TYR A CA 1
ATOM 720 C C . TYR A 1 89 ? -8.982 7.852 -7.865 1.00 86.12 89 TYR A C 1
ATOM 722 O O . TYR A 1 89 ? -8.972 7.132 -8.861 1.00 86.12 89 TYR A O 1
ATOM 730 N N . ASP A 1 90 ? -10.064 7.973 -7.091 1.00 85.38 90 ASP A N 1
ATOM 731 C CA . ASP A 1 90 ? -11.281 7.165 -7.291 1.00 85.38 90 ASP A CA 1
ATOM 732 C C . ASP A 1 90 ? -11.879 7.328 -8.706 1.00 85.38 90 ASP A C 1
ATOM 734 O O . ASP A 1 90 ? -12.319 6.371 -9.337 1.00 85.38 90 ASP A O 1
ATOM 738 N N . ASN A 1 91 ? -11.766 8.533 -9.275 1.00 86.31 91 ASN A N 1
ATOM 739 C CA . ASN A 1 91 ? -12.216 8.848 -10.636 1.00 86.31 91 ASN A CA 1
ATOM 740 C C . ASN A 1 91 ? -11.107 8.745 -11.705 1.00 86.31 91 ASN A C 1
ATOM 742 O O . ASN A 1 91 ? -11.292 9.176 -12.847 1.00 86.31 91 ASN A O 1
ATOM 746 N N . MET A 1 92 ? -9.929 8.221 -11.358 1.00 90.12 92 MET A N 1
ATOM 747 C CA . MET A 1 92 ? -8.792 8.100 -12.271 1.00 90.12 92 MET A CA 1
ATOM 748 C C . MET A 1 92 ? -8.678 6.681 -12.825 1.00 90.12 92 MET A C 1
ATOM 750 O O . MET A 1 92 ? -8.847 5.689 -12.126 1.00 90.12 92 MET A O 1
ATOM 754 N N . ASN A 1 93 ? -8.310 6.564 -14.102 1.00 90.69 93 ASN A N 1
ATOM 755 C CA . ASN A 1 93 ? -7.971 5.259 -14.661 1.00 90.69 93 ASN A CA 1
ATOM 756 C C . ASN A 1 93 ? -6.631 4.744 -14.091 1.00 90.69 93 ASN A C 1
ATOM 758 O O . ASN A 1 93 ? -5.754 5.523 -13.706 1.00 90.69 93 ASN A O 1
ATOM 762 N N . HIS A 1 94 ? -6.435 3.422 -14.103 1.00 89.62 94 HIS A N 1
ATOM 763 C CA . HIS A 1 94 ? -5.224 2.796 -13.557 1.00 89.62 94 HIS A CA 1
ATOM 764 C C . HIS A 1 94 ? -3.928 3.319 -14.201 1.00 89.62 94 HIS A C 1
ATOM 766 O O . HIS A 1 94 ? -2.908 3.447 -13.529 1.00 89.62 94 HIS A O 1
ATOM 772 N N . MET A 1 95 ? -3.945 3.670 -15.491 1.00 89.69 95 MET A N 1
ATOM 773 C CA . MET A 1 95 ? -2.760 4.198 -16.173 1.00 89.69 95 MET A CA 1
ATOM 774 C C . MET A 1 95 ? -2.341 5.566 -15.620 1.00 89.69 95 MET A C 1
ATOM 776 O O . MET A 1 95 ? -1.156 5.784 -15.380 1.00 89.69 95 MET A O 1
ATOM 780 N N . HIS A 1 96 ? -3.292 6.467 -15.371 1.00 91.81 96 HIS A N 1
ATOM 781 C CA . HIS A 1 96 ? -3.034 7.778 -14.782 1.00 91.81 96 HIS A CA 1
ATOM 782 C C . HIS A 1 96 ? -2.513 7.651 -13.352 1.00 91.81 96 HIS A C 1
ATOM 784 O O . HIS A 1 96 ? -1.532 8.306 -13.006 1.00 91.81 96 HIS A O 1
ATOM 790 N N . ILE A 1 97 ? -3.100 6.760 -12.548 1.00 92.88 97 ILE A N 1
ATOM 791 C CA . ILE A 1 97 ? -2.622 6.474 -11.187 1.00 92.88 97 ILE A CA 1
ATOM 792 C C . ILE A 1 97 ? -1.175 5.972 -11.235 1.00 92.88 97 ILE A C 1
ATOM 794 O O . ILE A 1 97 ? -0.292 6.516 -10.570 1.00 92.88 97 ILE A O 1
ATOM 798 N N . GLY A 1 98 ? -0.912 4.977 -12.088 1.00 91.50 98 GLY A N 1
ATOM 799 C CA . GLY A 1 98 ? 0.426 4.441 -12.300 1.00 91.50 98 GLY A CA 1
ATOM 800 C C . GLY A 1 98 ? 1.416 5.511 -12.759 1.00 91.50 98 GLY A C 1
ATOM 801 O O . GLY A 1 98 ? 2.532 5.556 -12.249 1.00 91.50 98 GLY A O 1
ATOM 802 N N . TYR A 1 99 ? 1.019 6.411 -13.661 1.00 92.88 99 TYR A N 1
ATOM 803 C CA . TYR A 1 99 ? 1.850 7.522 -14.129 1.00 92.88 99 TYR A CA 1
ATOM 804 C C . TYR A 1 99 ? 2.204 8.502 -13.001 1.00 92.88 99 TYR A C 1
ATOM 806 O O . TYR A 1 99 ? 3.381 8.821 -12.821 1.00 92.88 99 TYR A O 1
ATOM 814 N N . ARG A 1 100 ? 1.225 8.931 -12.190 1.00 94.19 100 ARG A N 1
ATOM 815 C CA . ARG A 1 100 ? 1.470 9.836 -11.052 1.00 94.19 100 ARG A CA 1
ATOM 816 C C . ARG A 1 100 ? 2.477 9.242 -10.066 1.00 94.19 100 ARG A C 1
ATOM 818 O O . ARG A 1 100 ? 3.444 9.904 -9.697 1.00 94.19 100 ARG A O 1
ATOM 825 N N . ILE A 1 101 ? 2.321 7.967 -9.718 1.00 93.31 101 ILE A N 1
ATOM 826 C CA . ILE A 1 101 ? 3.203 7.303 -8.749 1.00 93.31 101 ILE A CA 1
ATOM 827 C C . ILE A 1 101 ? 4.584 7.013 -9.352 1.00 93.31 101 ILE A C 1
ATOM 829 O O . ILE A 1 101 ? 5.617 7.272 -8.731 1.00 93.31 101 ILE A O 1
ATOM 833 N N . SER A 1 102 ? 4.632 6.446 -10.558 1.00 92.12 102 SER A N 1
ATOM 834 C CA . SER A 1 102 ? 5.883 5.965 -11.157 1.00 92.12 102 SER A CA 1
ATOM 835 C C . SER A 1 102 ? 6.740 7.088 -11.738 1.00 92.12 102 SER A C 1
ATOM 837 O O . SER A 1 102 ? 7.957 7.060 -11.520 1.00 92.12 102 SER A O 1
ATOM 839 N N . VAL A 1 103 ? 6.121 8.057 -12.424 1.00 92.62 103 VAL A N 1
ATOM 840 C CA . VAL A 1 103 ? 6.787 9.136 -13.169 1.00 92.62 103 VAL A CA 1
ATOM 841 C C . VAL A 1 103 ? 6.814 10.426 -12.360 1.00 92.62 103 VAL A C 1
ATOM 843 O O . VAL A 1 103 ? 7.897 10.958 -12.134 1.00 92.62 103 VAL A O 1
ATOM 846 N N . LEU A 1 104 ? 5.658 10.906 -11.882 1.00 93.12 104 LEU A N 1
ATOM 847 C CA . LEU A 1 104 ? 5.595 12.165 -11.120 1.00 93.12 104 LEU A CA 1
ATOM 848 C C . LEU A 1 104 ? 6.063 12.012 -9.668 1.00 93.12 104 LEU A C 1
ATOM 850 O O . LEU A 1 104 ? 6.323 13.010 -9.002 1.00 93.12 104 LEU A O 1
ATOM 854 N N . LYS A 1 105 ? 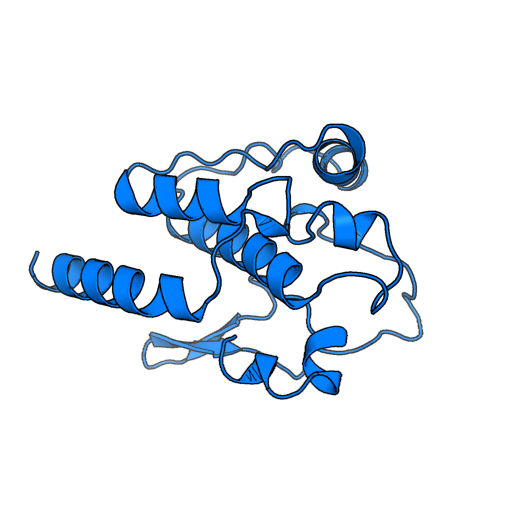6.207 10.769 -9.187 1.00 92.19 105 LYS A N 1
ATOM 855 C CA . LYS A 1 105 ? 6.578 10.449 -7.801 1.00 92.19 105 LYS A CA 1
ATOM 856 C C . LYS A 1 105 ? 5.602 11.037 -6.778 1.00 92.19 105 LYS A C 1
ATOM 858 O O . LYS A 1 105 ? 5.984 11.342 -5.651 1.00 92.19 105 LYS A O 1
ATOM 863 N N . GLU A 1 106 ? 4.339 11.156 -7.168 1.00 92.00 106 GLU A N 1
ATOM 864 C CA . GLU A 1 106 ? 3.261 11.643 -6.319 1.00 92.00 106 GLU A CA 1
ATOM 865 C C . GLU A 1 106 ? 2.516 10.468 -5.693 1.00 92.00 106 GLU A C 1
ATOM 867 O O . GLU A 1 106 ? 2.066 9.558 -6.391 1.00 92.00 106 GLU A O 1
ATOM 872 N N . ALA A 1 107 ? 2.376 10.496 -4.370 1.00 90.50 107 ALA A N 1
ATOM 873 C CA . ALA A 1 107 ? 1.499 9.575 -3.669 1.00 90.50 107 ALA A CA 1
ATOM 874 C C . ALA A 1 107 ? 0.033 10.029 -3.787 1.00 90.50 107 ALA A C 1
ATOM 876 O O . ALA A 1 107 ? -0.225 11.238 -3.844 1.00 90.50 107 ALA A O 1
ATOM 877 N N . PRO A 1 108 ? -0.919 9.082 -3.773 1.00 90.62 108 PRO A N 1
ATOM 878 C CA . PRO A 1 108 ? -2.322 9.380 -3.531 1.00 90.62 108 PRO A CA 1
ATOM 879 C C . PRO A 1 108 ? -2.557 10.270 -2.312 1.00 90.62 108 PRO A C 1
ATOM 881 O O . PRO A 1 108 ? -1.846 10.161 -1.308 1.00 90.62 108 PRO A O 1
ATOM 884 N N . ARG A 1 109 ? -3.572 11.131 -2.397 1.00 89.31 109 ARG A N 1
ATOM 885 C CA . ARG A 1 109 ? -3.958 12.030 -1.305 1.00 89.31 109 ARG A CA 1
ATOM 886 C C . ARG A 1 109 ? -5.223 11.524 -0.626 1.00 89.31 109 ARG A C 1
ATOM 888 O O . ARG A 1 109 ? -6.175 11.132 -1.295 1.00 89.31 109 ARG A O 1
ATOM 895 N N . TYR A 1 110 ? -5.215 11.596 0.700 1.00 90.50 110 TYR A N 1
ATOM 896 C CA . TYR A 1 110 ? -6.322 11.210 1.568 1.00 90.50 110 TYR A CA 1
ATOM 897 C C . TYR A 1 110 ? -6.543 12.295 2.608 1.00 90.50 110 TYR A C 1
ATOM 899 O O . TYR A 1 110 ? -5.579 12.888 3.099 1.00 90.50 110 TYR A O 1
ATOM 907 N N . GLU A 1 111 ? -7.798 12.522 2.968 1.00 89.62 111 GLU A N 1
ATOM 908 C CA . GLU A 1 111 ? -8.158 13.403 4.072 1.00 89.62 111 GLU A CA 1
ATOM 909 C C . GLU A 1 111 ? -8.175 12.583 5.363 1.00 89.62 111 GLU A C 1
ATOM 911 O O . GLU A 1 111 ? -9.070 11.773 5.595 1.00 89.62 111 GLU A O 1
ATOM 916 N N . ILE A 1 112 ? -7.140 12.763 6.184 1.00 89.62 112 ILE A N 1
ATOM 917 C CA . ILE A 1 112 ? -6.976 12.071 7.463 1.00 89.62 112 ILE A CA 1
ATOM 918 C C . ILE A 1 112 ? -7.012 13.124 8.565 1.00 89.62 112 ILE A C 1
ATOM 920 O O . ILE A 1 112 ? -6.118 13.960 8.658 1.00 89.62 112 ILE A O 1
ATOM 924 N N . HIS A 1 113 ? -8.030 13.070 9.420 1.00 87.06 113 HIS A N 1
ATOM 925 C CA . HIS A 1 113 ? -8.213 14.056 10.490 1.00 87.06 113 HIS A CA 1
ATOM 926 C C . HIS A 1 113 ? -7.261 13.838 11.676 1.00 87.06 113 HIS A C 1
ATOM 928 O O . HIS A 1 113 ? -6.925 14.774 12.405 1.00 87.06 113 HIS A O 1
ATOM 934 N N . GLU A 1 114 ? -6.799 12.603 11.884 1.00 88.56 114 GLU A N 1
ATOM 935 C CA . GLU A 1 114 ? -5.902 12.282 12.987 1.00 88.56 114 GLU A CA 1
ATOM 936 C C . GLU A 1 114 ? -4.436 12.575 12.632 1.00 88.56 114 GLU A C 1
ATOM 938 O O . GLU A 1 114 ? -3.752 11.786 11.980 1.00 88.56 114 GLU A O 1
ATOM 943 N N . ALA A 1 115 ? -3.921 13.704 13.131 1.00 90.00 115 ALA A N 1
ATOM 944 C CA . ALA A 1 115 ? -2.591 14.226 12.796 1.00 90.00 115 ALA A CA 1
ATOM 945 C C . ALA A 1 115 ? -1.420 13.257 13.067 1.00 90.00 115 ALA A C 1
ATOM 947 O O . ALA A 1 115 ? -0.364 13.363 12.441 1.00 90.00 115 ALA A O 1
ATOM 948 N N . GLN A 1 116 ? -1.554 12.331 14.025 1.00 90.19 116 GLN A N 1
ATOM 949 C CA . GLN A 1 116 ? -0.525 11.312 14.266 1.00 90.19 116 GLN A CA 1
ATOM 950 C C . GLN A 1 116 ? -0.508 10.257 13.155 1.00 90.19 116 GLN A C 1
ATOM 952 O O . GLN A 1 116 ? 0.568 9.902 12.672 1.00 90.19 116 GLN A O 1
ATOM 957 N N . ILE A 1 117 ? -1.685 9.801 12.723 1.00 91.75 117 ILE A N 1
ATOM 958 C CA . ILE A 1 117 ? -1.835 8.839 11.629 1.00 91.75 117 ILE A CA 1
ATOM 959 C C . ILE A 1 117 ? -1.428 9.474 10.303 1.00 91.75 117 ILE A C 1
ATOM 961 O O . ILE A 1 117 ? -0.655 8.870 9.563 1.00 91.75 117 ILE A O 1
ATOM 965 N N . GLU A 1 118 ? -1.848 10.713 10.044 1.00 93.25 118 GLU A N 1
ATOM 966 C CA . GLU A 1 118 ? -1.481 11.448 8.831 1.00 93.25 118 GLU A CA 1
ATOM 967 C C . GLU A 1 118 ? 0.047 11.513 8.656 1.00 93.25 118 GLU A C 1
ATOM 969 O O . GLU A 1 118 ? 0.579 11.171 7.598 1.00 93.25 118 GLU A O 1
ATOM 974 N N . LYS A 1 119 ? 0.785 11.846 9.724 1.00 93.38 119 LYS A N 1
ATOM 975 C CA . LYS A 1 119 ? 2.258 11.859 9.705 1.00 93.38 119 LYS A CA 1
ATOM 976 C C . LYS A 1 119 ? 2.854 10.483 9.409 1.00 93.38 119 LYS A C 1
ATOM 978 O O . LYS A 1 119 ? 3.828 10.388 8.664 1.00 93.38 119 LYS A O 1
ATOM 983 N N . ILE A 1 120 ? 2.298 9.415 9.984 1.00 94.06 120 ILE A N 1
ATOM 984 C CA . ILE A 1 120 ? 2.762 8.043 9.725 1.00 94.06 120 ILE A CA 1
ATOM 985 C C . ILE A 1 120 ? 2.533 7.676 8.258 1.00 94.06 120 ILE A C 1
ATOM 987 O O . ILE A 1 120 ? 3.446 7.154 7.615 1.00 94.06 120 ILE A O 1
ATOM 991 N N . VAL A 1 121 ? 1.353 7.982 7.717 1.00 95.12 121 VAL A N 1
ATOM 992 C CA . VAL A 1 121 ? 1.013 7.758 6.308 1.00 95.12 121 VAL A CA 1
ATOM 993 C C . VAL A 1 121 ? 1.984 8.510 5.400 1.00 95.12 121 VAL A C 1
ATOM 995 O O . VAL A 1 121 ? 2.583 7.894 4.522 1.00 95.12 121 VAL A O 1
ATOM 998 N N . GLN A 1 122 ? 2.239 9.797 5.651 1.00 94.12 122 GLN A N 1
ATOM 999 C CA . GLN A 1 122 ? 3.189 10.595 4.865 1.00 94.12 122 GLN A CA 1
ATOM 1000 C C . GLN A 1 122 ? 4.610 10.002 4.871 1.00 94.12 122 GLN A C 1
ATOM 1002 O O . GLN A 1 122 ? 5.285 9.986 3.840 1.00 94.12 122 GLN A O 1
ATOM 1007 N N . LEU A 1 123 ? 5.071 9.470 6.010 1.00 95.12 123 LEU A N 1
ATOM 1008 C CA . LEU A 1 123 ? 6.362 8.778 6.097 1.00 95.12 123 LEU A CA 1
ATOM 1009 C C . LEU A 1 123 ? 6.373 7.457 5.314 1.00 95.12 123 LEU A C 1
ATOM 1011 O O . LEU A 1 123 ? 7.373 7.135 4.669 1.00 95.12 123 LEU A O 1
ATOM 1015 N N . CYS A 1 124 ? 5.277 6.696 5.350 1.00 95.75 124 CYS A N 1
ATOM 1016 C CA . CYS A 1 124 ? 5.142 5.440 4.609 1.00 95.75 124 CYS A CA 1
ATOM 1017 C C . CYS A 1 124 ? 5.075 5.669 3.090 1.00 95.75 124 CYS A C 1
ATOM 1019 O O . CYS A 1 124 ? 5.670 4.909 2.327 1.00 95.75 124 CYS A O 1
ATOM 1021 N N . LEU A 1 125 ? 4.414 6.744 2.657 1.00 95.06 125 LEU A N 1
ATOM 1022 C CA . LEU A 1 125 ? 4.241 7.132 1.254 1.00 95.06 125 LEU A CA 1
ATOM 1023 C C . LEU A 1 125 ? 5.392 8.000 0.716 1.00 95.06 125 LEU A C 1
ATOM 1025 O O . LEU A 1 125 ? 5.253 8.679 -0.302 1.00 95.06 125 LEU A O 1
ATOM 1029 N N . ASN A 1 126 ? 6.559 7.981 1.369 1.00 95.00 126 ASN A N 1
ATOM 1030 C CA . ASN A 1 126 ? 7.717 8.717 0.878 1.00 95.00 126 ASN A CA 1
ATOM 1031 C C . ASN A 1 126 ? 8.157 8.171 -0.497 1.00 95.00 126 ASN A C 1
ATOM 1033 O O . ASN A 1 126 ? 8.359 6.957 -0.636 1.00 95.00 126 ASN A O 1
ATOM 1037 N N . PRO A 1 127 ? 8.380 9.021 -1.514 1.00 91.31 127 PRO A N 1
ATOM 1038 C CA . PRO A 1 127 ? 8.850 8.559 -2.818 1.00 91.31 127 PRO A CA 1
ATOM 1039 C C . PRO A 1 127 ? 10.191 7.820 -2.757 1.00 91.31 127 PRO A C 1
ATOM 1041 O O . PRO A 1 127 ? 10.432 6.901 -3.538 1.00 91.31 127 PRO A O 1
ATOM 1044 N N . ILE A 1 128 ? 11.051 8.196 -1.806 1.00 92.06 128 ILE A N 1
ATOM 1045 C CA . ILE A 1 128 ? 12.354 7.573 -1.588 1.00 92.06 128 ILE A CA 1
ATOM 1046 C C . ILE A 1 128 ? 12.176 6.385 -0.639 1.00 92.06 128 ILE A C 1
ATOM 1048 O O . ILE A 1 128 ? 11.891 6.567 0.545 1.00 92.06 128 ILE A O 1
ATOM 1052 N N . SER A 1 129 ? 12.399 5.170 -1.144 1.00 92.56 129 SER A N 1
ATOM 1053 C CA . SER A 1 129 ? 12.217 3.919 -0.393 1.00 92.56 129 SER A CA 1
ATOM 1054 C C . SER A 1 129 ? 13.020 3.867 0.910 1.00 92.56 129 SER A C 1
ATOM 1056 O O . SER A 1 129 ? 12.480 3.474 1.937 1.00 92.56 129 SER A O 1
ATOM 1058 N N . SER A 1 130 ? 14.270 4.338 0.905 1.00 91.94 130 SER A N 1
ATOM 1059 C CA . SER A 1 130 ? 15.152 4.328 2.082 1.00 91.94 130 SER A CA 1
ATOM 1060 C C . SER A 1 130 ? 14.736 5.292 3.196 1.00 91.94 130 SER A C 1
ATOM 1062 O O . SER A 1 130 ? 15.204 5.150 4.323 1.00 91.94 130 SER A O 1
ATOM 1064 N N . LYS A 1 131 ? 13.872 6.271 2.900 1.00 94.06 131 LYS A N 1
ATOM 1065 C CA . LYS A 1 131 ? 13.320 7.197 3.900 1.00 94.06 131 LYS A CA 1
ATOM 1066 C C . LYS A 1 131 ? 12.059 6.654 4.572 1.00 94.06 131 LYS A C 1
ATOM 1068 O O . LYS A 1 131 ? 11.584 7.264 5.527 1.00 94.06 131 LYS A O 1
ATOM 1073 N N . ARG A 1 132 ? 11.506 5.545 4.074 1.00 95.19 132 ARG A N 1
ATOM 1074 C CA . ARG A 1 132 ? 10.323 4.917 4.660 1.00 95.19 132 ARG A CA 1
ATOM 1075 C C . ARG A 1 132 ? 10.709 4.195 5.957 1.00 95.19 132 ARG A C 1
ATOM 1077 O O . ARG A 1 132 ? 11.797 3.620 6.042 1.00 95.19 132 ARG A O 1
ATOM 1084 N N . PRO A 1 133 ? 9.841 4.219 6.979 1.00 94.62 133 PRO A N 1
ATOM 1085 C CA . PRO A 1 133 ? 10.100 3.532 8.236 1.00 94.62 133 PRO A CA 1
ATOM 1086 C C . PRO A 1 133 ? 10.034 2.014 8.057 1.00 94.62 133 PRO A C 1
ATOM 1088 O O . PRO A 1 133 ? 9.355 1.501 7.175 1.00 94.62 133 PRO A O 1
ATOM 1091 N N . GLN A 1 134 ? 10.683 1.275 8.951 1.00 90.81 134 GLN A N 1
ATOM 1092 C CA . GLN A 1 134 ? 10.542 -0.179 9.023 1.00 90.81 134 GLN A CA 1
ATOM 1093 C C . GLN A 1 134 ? 9.347 -0.567 9.903 1.00 90.81 134 GLN A C 1
ATOM 1095 O O . GLN A 1 134 ? 9.053 0.106 10.894 1.00 90.81 134 GLN A O 1
ATOM 1100 N N . PHE A 1 135 ? 8.711 -1.719 9.649 1.00 88.06 135 PHE A N 1
ATOM 1101 C CA . PHE A 1 135 ? 7.605 -2.197 10.500 1.00 88.06 135 PHE A CA 1
ATOM 1102 C C . PHE A 1 135 ? 8.001 -2.320 11.978 1.00 88.06 135 PHE A C 1
ATOM 1104 O O . PHE A 1 135 ? 7.170 -2.114 12.856 1.00 88.06 135 PHE A O 1
ATOM 1111 N N . GLN A 1 136 ? 9.267 -2.630 12.276 1.00 89.00 136 GLN A N 1
ATOM 1112 C CA . GLN A 1 136 ? 9.760 -2.682 13.654 1.00 89.00 136 GLN A CA 1
ATOM 1113 C C . GLN A 1 136 ? 9.655 -1.330 14.376 1.00 89.00 136 GLN A C 1
ATOM 1115 O O . GLN A 1 136 ? 9.413 -1.320 15.579 1.00 89.00 136 GLN A O 1
ATOM 1120 N N . GLN A 1 137 ? 9.811 -0.220 13.653 1.00 90.25 137 GLN A N 1
ATOM 1121 C CA . GLN A 1 137 ? 9.676 1.136 14.190 1.00 90.25 137 GLN A CA 1
ATOM 1122 C C . GLN A 1 137 ? 8.201 1.549 14.295 1.00 90.25 137 GLN A C 1
ATOM 1124 O O . GLN A 1 137 ? 7.833 2.244 15.235 1.00 90.25 137 GLN A O 1
ATOM 1129 N N . LEU A 1 138 ? 7.349 1.087 13.369 1.00 90.75 138 LEU A N 1
ATOM 1130 C CA . LEU A 1 138 ? 5.919 1.420 13.345 1.00 90.75 138 LEU A CA 1
ATOM 1131 C C . LEU A 1 138 ? 5.108 0.728 14.449 1.00 90.75 138 LEU A C 1
ATOM 1133 O O . LEU A 1 138 ? 4.264 1.365 15.069 1.00 90.75 138 LEU A O 1
ATOM 1137 N N . ILE A 1 139 ? 5.364 -0.556 14.724 1.00 91.12 139 ILE A N 1
ATOM 1138 C CA . ILE A 1 139 ? 4.595 -1.350 15.704 1.00 91.12 139 ILE A CA 1
ATOM 1139 C C . ILE A 1 139 ? 4.442 -0.671 17.079 1.00 91.12 139 ILE A C 1
ATOM 1141 O O . ILE A 1 139 ? 3.309 -0.585 17.549 1.00 91.12 139 ILE A O 1
ATOM 1145 N N . PRO A 1 140 ? 5.510 -0.191 17.752 1.00 92.44 140 PRO A N 1
ATOM 1146 C CA . PRO A 1 140 ? 5.351 0.430 19.068 1.00 92.44 140 PRO A CA 1
ATOM 1147 C C . PRO A 1 140 ? 4.521 1.719 19.013 1.00 92.44 140 PRO A C 1
ATOM 1149 O O . PRO A 1 140 ? 3.740 1.975 19.924 1.00 92.44 140 PRO A O 1
ATOM 1152 N N . ILE A 1 141 ? 4.646 2.504 17.937 1.00 90.81 141 ILE A N 1
ATOM 1153 C CA . ILE A 1 141 ? 3.875 3.739 17.746 1.00 90.81 141 ILE A CA 1
ATOM 1154 C C . ILE A 1 141 ? 2.390 3.403 17.583 1.00 90.81 141 ILE A C 1
ATOM 1156 O O . ILE A 1 141 ? 1.548 3.986 18.258 1.00 90.81 141 ILE A O 1
ATOM 1160 N N . LEU A 1 142 ? 2.074 2.418 16.739 1.00 89.12 142 LEU A N 1
ATOM 1161 C CA . LEU A 1 142 ? 0.701 1.976 16.498 1.00 89.12 142 LEU A CA 1
ATOM 1162 C C . LEU A 1 142 ? 0.057 1.376 17.750 1.00 89.12 142 LEU A C 1
ATOM 1164 O O . LEU A 1 142 ? -1.110 1.640 18.012 1.00 89.12 142 LEU A O 1
ATOM 1168 N N . ASN A 1 143 ? 0.810 0.614 18.550 1.00 91.00 143 ASN A N 1
ATOM 1169 C CA . ASN A 1 143 ? 0.311 0.099 19.826 1.00 91.00 143 ASN A CA 1
ATOM 1170 C C . ASN A 1 143 ? -0.050 1.234 20.789 1.00 91.00 143 ASN A C 1
ATOM 1172 O O . ASN A 1 143 ? -1.110 1.180 21.401 1.00 91.00 143 ASN A O 1
ATOM 1176 N N . LYS A 1 144 ? 0.778 2.282 20.856 1.00 89.94 144 LYS A N 1
ATOM 1177 C CA . LYS A 1 144 ? 0.496 3.456 21.685 1.00 89.94 144 LYS A CA 1
ATOM 1178 C C . LYS A 1 144 ? -0.747 4.218 21.212 1.00 89.94 144 LYS A C 1
ATOM 1180 O O . LYS A 1 144 ? -1.552 4.642 22.029 1.00 89.94 144 LYS A O 1
ATOM 1185 N N . ILE A 1 145 ? -0.919 4.386 19.899 1.00 87.25 145 ILE A N 1
ATOM 1186 C CA . ILE A 1 145 ? -2.131 5.011 19.340 1.00 87.25 145 ILE A CA 1
ATOM 1187 C C . ILE A 1 145 ? -3.360 4.164 19.674 1.00 87.25 145 ILE A C 1
ATOM 1189 O O . ILE A 1 145 ? -4.367 4.695 20.127 1.00 87.25 145 ILE A O 1
ATOM 1193 N N . LYS A 1 146 ? -3.254 2.842 19.513 1.00 86.38 146 LYS A N 1
ATOM 1194 C CA . LYS A 1 146 ? -4.319 1.902 19.855 1.00 86.38 146 LYS A CA 1
ATOM 1195 C C . LYS A 1 146 ? -4.743 2.043 21.320 1.00 86.38 146 LYS A C 1
ATOM 1197 O O . LYS A 1 146 ? -5.933 2.123 21.584 1.00 86.38 146 LYS A O 1
ATOM 1202 N N . GLU A 1 147 ? -3.795 2.083 22.254 1.00 88.38 147 GLU A N 1
ATOM 1203 C CA . GLU A 1 147 ? -4.074 2.286 23.686 1.00 88.38 147 GLU A CA 1
ATOM 1204 C C . GLU A 1 147 ? -4.848 3.591 23.929 1.00 88.38 147 GLU A C 1
ATOM 1206 O O . GLU A 1 147 ? -5.906 3.561 24.551 1.00 88.38 147 GLU A O 1
ATOM 1211 N N . ASN A 1 148 ? -4.413 4.701 23.326 1.00 83.62 148 ASN A N 1
ATOM 1212 C CA . ASN A 1 148 ? -5.093 5.996 23.454 1.00 83.62 148 ASN A CA 1
ATOM 1213 C C . ASN A 1 148 ? -6.523 6.016 22.878 1.00 83.62 148 ASN A C 1
ATOM 1215 O O . ASN A 1 148 ? -7.333 6.843 23.293 1.00 83.62 148 ASN A O 1
ATOM 1219 N N . LEU A 1 149 ? -6.826 5.166 21.889 1.00 77.50 149 LEU A N 1
ATOM 1220 C CA . LEU A 1 149 ? -8.167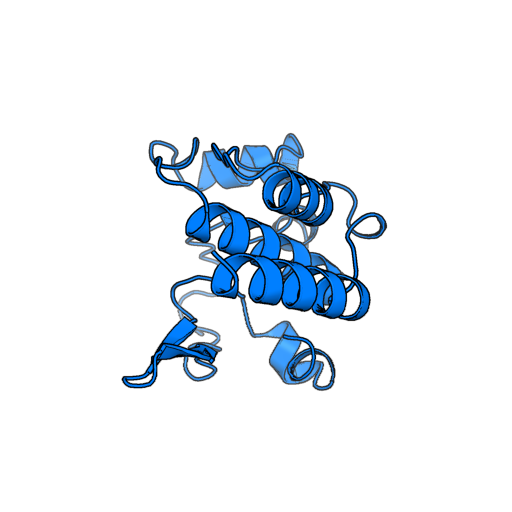 5.055 21.305 1.00 77.50 149 LEU A CA 1
ATOM 1221 C C . LEU A 1 149 ? -9.131 4.267 22.201 1.00 77.50 149 LEU A C 1
ATOM 1223 O O . LEU A 1 149 ? -10.319 4.557 22.176 1.00 77.50 149 LEU A O 1
ATOM 1227 N N . TYR A 1 150 ? -8.640 3.300 22.984 1.00 70.56 150 TYR A N 1
ATOM 1228 C CA . TYR A 1 150 ? -9.465 2.516 23.918 1.00 70.56 150 TYR A CA 1
ATOM 1229 C C . TYR A 1 150 ? -9.695 3.212 25.269 1.00 70.56 150 TYR A C 1
ATOM 1231 O O . TYR A 1 150 ? -10.572 2.797 26.021 1.00 70.56 150 TYR A O 1
ATOM 1239 N N . GLU A 1 151 ? -8.908 4.241 25.594 1.00 61.06 151 GLU A N 1
ATOM 1240 C CA . GLU A 1 151 ? -9.083 5.055 26.808 1.00 61.06 151 GLU A CA 1
ATOM 1241 C C . GLU A 1 151 ? -10.115 6.191 26.651 1.00 61.06 151 GLU A C 1
ATOM 1243 O O . GLU A 1 151 ? -10.461 6.835 27.643 1.00 61.06 151 GLU A O 1
ATOM 1248 N N . LYS A 1 152 ? -10.601 6.446 25.430 1.00 50.88 152 LYS A N 1
ATOM 1249 C CA . LYS A 1 152 ? -11.688 7.395 25.139 1.00 50.88 152 LYS A CA 1
ATOM 1250 C C . LYS A 1 152 ? -13.038 6.693 25.085 1.00 50.88 152 LYS A C 1
ATOM 1252 O O . LYS A 1 152 ? -14.017 7.334 25.526 1.00 50.88 152 LYS A O 1
#

Foldseek 3Di:
DVVCVVPPVLLLLDQQAPVQWDADPVRDIDGNSVVSDDDPVCNDDPQDLLLFALQPLVDDRPPDDSQLRNLSNVLVVLLVVQAPDDWPCPVPHPVVSNCCRNPVVDHIDGDGPPPLSVVLSCLSSHNDSVSRDGVVVVVVVVVVVVVVVVVD

Radius of gyration: 15.52 Å; chains: 1; bounding box: 31×32×44 Å

Secondary structure (DSSP, 8-state):
-TTGGG-HHHHTT----GGGEEE-TTS-EEE-GGG----SS-TT--S-GGGS-HHHHHS-TTSS-HHHHHHHHHHHHHHHHHBSS--TTTTS-HHHHHHHHHTS-PPP---B--HHHHHHHHHHT-SSGGGSPPHHHHHHHHHHHHHHHH--